Protein AF-A0AAW2P0W6-F1 (afdb_monomer_lite)

Radius of gyration: 17.02 Å; chains: 1; bounding box: 44×48×44 Å

pLDDT: mean 73.18, std 22.58, range [24.75, 94.88]

Structure (mmCIF, N/CA/C/O backbone):
data_AF-A0AAW2P0W6-F1
#
_entry.id   AF-A0AAW2P0W6-F1
#
loop_
_atom_site.group_PDB
_atom_site.id
_atom_site.type_symbol
_atom_site.label_atom_id
_atom_site.label_alt_id
_atom_site.label_comp_id
_atom_site.label_asym_id
_atom_site.label_entity_id
_atom_site.label_seq_id
_atom_site.pdbx_PDB_ins_code
_atom_site.Cartn_x
_atom_site.Cartn_y
_atom_site.Cartn_z
_atom_site.occupancy
_atom_site.B_iso_or_equiv
_atom_site.auth_seq_id
_atom_site.auth_comp_id
_atom_site.auth_asym_id
_atom_site.auth_atom_id
_atom_site.pdbx_PDB_model_num
ATOM 1 N N . MET A 1 1 ? 8.436 -35.231 10.011 1.00 33.31 1 MET A N 1
ATOM 2 C CA . MET A 1 1 ? 8.538 -34.205 8.950 1.00 33.31 1 MET A CA 1
ATOM 3 C C . MET A 1 1 ? 7.417 -33.205 9.166 1.00 33.31 1 MET A C 1
ATOM 5 O O . MET A 1 1 ? 6.260 -33.521 8.927 1.00 33.31 1 MET A O 1
ATOM 9 N N . SER A 1 2 ? 7.749 -32.069 9.772 1.00 26.19 2 SER A N 1
ATOM 10 C CA . SER A 1 2 ? 6.789 -31.090 10.280 1.00 26.19 2 SER A CA 1
ATOM 11 C C . SER A 1 2 ? 6.177 -30.282 9.138 1.00 26.19 2 SER A C 1
ATOM 13 O O . SER A 1 2 ? 6.863 -29.483 8.507 1.00 26.19 2 SER A O 1
ATOM 15 N N . ILE A 1 3 ? 4.882 -30.472 8.885 1.00 28.53 3 ILE A N 1
ATOM 16 C CA . ILE A 1 3 ? 4.100 -29.594 8.011 1.00 28.53 3 ILE A CA 1
ATOM 17 C C . ILE A 1 3 ? 3.685 -28.393 8.865 1.00 28.53 3 ILE A C 1
ATOM 19 O O . ILE A 1 3 ? 2.751 -28.466 9.663 1.00 28.53 3 ILE A O 1
ATOM 23 N N . GLY A 1 4 ? 4.448 -27.306 8.755 1.00 24.75 4 GLY A N 1
ATOM 24 C CA . GLY A 1 4 ? 4.170 -26.043 9.428 1.00 24.75 4 GLY A CA 1
ATOM 25 C C . GLY A 1 4 ? 2.896 -25.407 8.879 1.00 24.75 4 GLY A C 1
ATOM 26 O O . GLY A 1 4 ? 2.899 -24.814 7.802 1.00 24.75 4 GLY A O 1
ATOM 27 N N . TYR A 1 5 ? 1.802 -25.509 9.630 1.00 27.78 5 TYR A N 1
ATOM 28 C CA . TYR A 1 5 ? 0.613 -24.693 9.418 1.00 27.78 5 TYR A CA 1
ATOM 29 C C . TYR A 1 5 ? 0.943 -23.239 9.784 1.00 27.78 5 TYR A C 1
ATOM 31 O O . TYR A 1 5 ? 0.900 -22.853 10.949 1.00 27.78 5 TYR A O 1
ATOM 39 N N . GLY A 1 6 ? 1.293 -22.430 8.780 1.00 26.59 6 GLY A N 1
ATOM 40 C CA . GLY A 1 6 ? 1.305 -20.970 8.903 1.00 26.59 6 GLY A CA 1
ATOM 41 C C . GLY A 1 6 ? -0.093 -20.430 9.249 1.00 26.59 6 GLY A C 1
ATOM 42 O O . GLY A 1 6 ? -1.087 -21.141 9.053 1.00 26.59 6 GLY A O 1
ATOM 43 N N . PRO A 1 7 ? -0.206 -19.193 9.769 1.00 31.25 7 PRO A N 1
ATOM 44 C CA . PRO A 1 7 ? -1.480 -18.633 10.198 1.00 31.25 7 PRO A CA 1
ATOM 45 C C . PRO A 1 7 ? -2.396 -18.482 8.980 1.00 31.25 7 PRO A C 1
ATOM 47 O O . PRO A 1 7 ? -2.268 -17.554 8.181 1.00 31.25 7 PRO A O 1
ATOM 50 N N . LYS A 1 8 ? -3.314 -19.440 8.824 1.00 33.72 8 LYS A N 1
ATOM 51 C CA . LYS A 1 8 ? -4.399 -19.382 7.851 1.00 33.72 8 LYS A CA 1
ATOM 52 C C . LYS A 1 8 ? -5.183 -18.105 8.133 1.00 33.72 8 LYS A C 1
ATOM 54 O O . LYS A 1 8 ? -5.723 -17.931 9.224 1.00 33.72 8 LYS A O 1
ATOM 59 N N . CYS A 1 9 ? -5.199 -17.205 7.155 1.00 37.72 9 CYS A N 1
ATOM 60 C CA . CYS A 1 9 ? -6.056 -16.030 7.161 1.00 37.72 9 CYS A CA 1
ATOM 61 C C . CYS A 1 9 ? -7.493 -16.511 7.381 1.00 37.72 9 CYS A C 1
ATOM 63 O O . CYS A 1 9 ? -8.039 -17.230 6.545 1.00 37.72 9 CYS A O 1
ATOM 65 N N . LEU A 1 10 ? -8.066 -16.183 8.541 1.00 36.50 10 LEU A N 1
ATOM 66 C CA . LEU A 1 10 ? -9.468 -16.455 8.836 1.00 36.50 10 LEU A CA 1
ATOM 67 C C . LEU A 1 10 ? -10.341 -15.870 7.710 1.00 36.50 10 LEU A C 1
ATOM 69 O O . LEU A 1 10 ? -10.052 -14.766 7.234 1.00 36.50 10 LEU A O 1
ATOM 73 N N . PRO A 1 11 ? -11.389 -16.587 7.273 1.00 35.12 11 PRO A N 1
ATOM 74 C CA . PRO A 1 11 ? -12.258 -16.148 6.196 1.00 35.12 11 PRO A CA 1
ATOM 75 C C . PRO A 1 11 ? -13.120 -14.990 6.705 1.00 35.12 11 PRO A C 1
ATOM 77 O O . PRO A 1 11 ? -14.173 -15.190 7.305 1.00 35.12 11 PRO A O 1
ATOM 80 N N . PHE A 1 12 ? -12.668 -13.758 6.487 1.00 40.56 12 PHE A N 1
ATOM 81 C CA . PHE A 1 12 ? -13.497 -12.574 6.673 1.00 40.56 12 PHE A CA 1
ATOM 82 C C . PHE A 1 12 ? -14.490 -12.490 5.505 1.00 40.56 12 PHE A C 1
ATOM 84 O O . PHE A 1 12 ? -14.243 -11.834 4.496 1.00 40.56 12 PHE A O 1
ATOM 91 N N . TYR A 1 13 ? -15.611 -13.205 5.640 1.00 33.62 13 TYR A N 1
ATOM 92 C CA . TYR A 1 13 ? -16.803 -13.050 4.806 1.00 33.62 13 TYR A CA 1
ATOM 93 C C . TYR A 1 13 ? -17.355 -11.623 4.981 1.00 33.62 13 TYR A C 1
ATOM 95 O O . TYR A 1 13 ? -18.095 -11.334 5.916 1.00 33.62 13 TYR A O 1
ATOM 103 N N . PHE A 1 14 ? -16.983 -10.717 4.077 1.00 39.34 14 PHE A N 1
ATOM 104 C CA . PHE A 1 14 ? -17.457 -9.329 4.013 1.00 39.34 14 PHE A CA 1
ATOM 105 C C . PHE A 1 14 ? -18.629 -9.177 3.028 1.00 39.34 14 PHE A C 1
ATOM 107 O O . PHE A 1 14 ? -18.609 -8.323 2.149 1.00 39.34 14 PHE A O 1
ATOM 114 N N . HIS A 1 15 ? -19.668 -10.008 3.158 1.00 28.45 15 HIS A N 1
ATOM 115 C CA . HIS A 1 15 ? -20.878 -9.861 2.341 1.00 28.45 15 HIS A CA 1
ATOM 116 C C . HIS A 1 15 ? -22.170 -9.950 3.158 1.00 28.45 15 HIS A C 1
ATOM 118 O O . HIS A 1 15 ? -23.102 -10.640 2.775 1.00 28.45 15 HIS A O 1
ATOM 124 N N . SER A 1 16 ? -22.246 -9.247 4.288 1.00 27.97 16 SER A N 1
ATOM 125 C CA . SER A 1 16 ? -23.525 -8.731 4.794 1.00 27.97 16 SER A CA 1
ATOM 126 C C . SER A 1 16 ? -23.268 -7.706 5.894 1.00 27.97 16 SER A C 1
ATOM 128 O O . SER A 1 16 ? -22.926 -8.047 7.024 1.00 27.97 16 SER A O 1
ATOM 130 N N . PHE A 1 17 ? -23.419 -6.427 5.561 1.00 40.53 17 PHE A N 1
ATOM 131 C CA . PHE A 1 17 ? -23.678 -5.392 6.556 1.00 40.53 17 PHE A CA 1
ATOM 132 C C . PHE A 1 17 ? -25.159 -5.519 6.941 1.00 40.53 17 PHE A C 1
ATOM 134 O O . PHE A 1 17 ? -26.017 -4.830 6.400 1.00 40.53 17 PHE A O 1
ATOM 141 N N . SER A 1 18 ? -25.487 -6.456 7.828 1.00 29.31 18 SER A N 1
ATOM 142 C CA . SER A 1 18 ? -26.780 -6.453 8.508 1.00 29.31 18 SER A CA 1
ATOM 143 C C . SER A 1 18 ? -26.654 -7.124 9.869 1.00 29.31 18 SER A C 1
ATOM 145 O O . SER A 1 18 ? -26.223 -8.267 9.976 1.00 29.31 18 SER A O 1
ATOM 147 N N . THR A 1 19 ? -26.913 -6.300 10.882 1.00 36.78 19 THR A N 1
ATOM 148 C CA . THR A 1 19 ? -27.410 -6.591 12.232 1.00 36.78 19 THR A CA 1
ATOM 149 C C . THR A 1 19 ? -27.237 -8.024 12.773 1.00 36.78 19 THR A C 1
ATOM 151 O O . THR A 1 19 ? -27.788 -8.987 12.263 1.00 36.78 19 THR A O 1
ATOM 154 N N . HIS A 1 20 ? -26.563 -8.119 13.927 1.00 32.94 20 HIS A N 1
ATOM 155 C CA . HIS A 1 20 ? -26.393 -9.312 14.776 1.00 32.94 20 HIS A CA 1
ATOM 156 C C . HIS A 1 20 ? -25.282 -10.302 14.395 1.00 32.94 20 HIS A C 1
ATOM 158 O O . HIS A 1 20 ? -25.531 -11.452 14.049 1.00 32.94 20 HIS A O 1
ATOM 164 N N . ILE A 1 21 ? -24.028 -9.923 14.660 1.00 38.31 21 ILE A N 1
ATOM 165 C CA . ILE A 1 21 ? -23.008 -10.907 15.049 1.00 38.31 21 ILE A CA 1
ATOM 166 C C . ILE A 1 21 ? -22.655 -10.656 16.513 1.00 38.31 21 ILE A C 1
ATOM 168 O O . ILE A 1 21 ? -22.267 -9.556 16.901 1.00 38.31 21 ILE A O 1
ATOM 172 N N . ASN A 1 22 ? -22.859 -11.692 17.327 1.00 29.47 22 ASN A N 1
ATOM 173 C CA . ASN A 1 22 ? -22.635 -11.735 18.767 1.00 29.47 22 ASN A CA 1
ATOM 174 C C . ASN A 1 22 ? -21.313 -11.056 19.177 1.00 29.47 22 ASN A C 1
ATOM 176 O O . ASN A 1 22 ? -20.216 -11.575 18.973 1.00 29.47 22 ASN A O 1
ATOM 180 N N . PHE A 1 23 ? -21.454 -9.892 19.813 1.00 39.53 23 PHE A N 1
ATOM 181 C CA . PHE A 1 23 ? -20.417 -8.911 20.154 1.00 39.53 23 PHE A CA 1
ATOM 182 C C . PHE A 1 23 ? -19.387 -9.360 21.214 1.00 39.53 23 PHE A C 1
ATOM 184 O O . PHE A 1 23 ? -18.595 -8.547 21.691 1.00 39.53 23 PHE A O 1
ATOM 191 N N . LYS A 1 24 ? -19.369 -10.638 21.611 1.00 33.16 24 LYS A N 1
ATOM 192 C CA . LYS A 1 24 ? -18.620 -11.104 22.792 1.00 33.16 24 LYS A CA 1
ATOM 193 C C . LYS A 1 24 ? -17.230 -11.685 22.521 1.00 33.16 24 LYS A C 1
ATOM 195 O O . LYS A 1 24 ? -16.441 -11.758 23.454 1.00 33.16 24 LYS A O 1
ATOM 200 N N . CYS A 1 25 ? -16.887 -12.079 21.293 1.00 33.66 25 CYS A N 1
ATOM 201 C CA . CYS A 1 25 ? -15.789 -13.044 21.122 1.00 33.66 25 CYS A CA 1
ATOM 202 C C . CYS A 1 25 ? -14.384 -12.482 20.812 1.00 33.66 25 CYS A C 1
ATOM 204 O O . CYS A 1 25 ? -13.452 -13.266 20.694 1.00 33.66 25 CYS A O 1
ATOM 206 N N . PHE A 1 26 ? -14.183 -11.162 20.700 1.00 37.34 26 PHE A N 1
ATOM 207 C CA . PHE A 1 26 ? -12.856 -10.609 20.342 1.00 37.34 26 PHE A CA 1
ATOM 208 C C . PHE A 1 26 ? -12.358 -9.439 21.206 1.00 37.34 26 PHE A C 1
ATOM 210 O O . PHE A 1 26 ? -11.261 -8.942 20.973 1.00 37.34 26 PHE A O 1
ATOM 217 N N . CYS A 1 27 ? -13.123 -8.982 22.204 1.00 39.06 27 CYS A N 1
ATOM 218 C CA . CYS A 1 27 ? -12.673 -7.903 23.099 1.00 39.06 27 CYS A CA 1
ATOM 219 C C . CYS A 1 27 ? -11.802 -8.390 24.272 1.00 39.06 27 CYS A C 1
ATOM 221 O O . CYS A 1 27 ? -11.149 -7.571 24.906 1.00 39.06 27 CYS A O 1
ATOM 223 N N . THR A 1 28 ? -11.753 -9.692 24.565 1.00 36.94 28 THR A N 1
ATOM 224 C CA . THR A 1 28 ? -10.981 -10.250 25.693 1.00 36.94 28 THR A CA 1
ATOM 225 C C . THR A 1 28 ? -9.489 -10.449 25.404 1.00 36.94 28 THR A C 1
ATOM 227 O O . THR A 1 28 ? -8.758 -10.870 26.292 1.00 36.94 28 THR A O 1
ATOM 230 N N . ILE A 1 29 ? -9.010 -10.117 24.198 1.00 43.19 29 ILE A N 1
ATOM 231 C CA . ILE A 1 29 ? -7.602 -10.288 23.792 1.00 43.19 29 ILE A CA 1
ATOM 232 C C . ILE A 1 29 ? -7.008 -8.951 23.319 1.00 43.19 29 ILE A C 1
ATOM 234 O O . ILE A 1 29 ? -6.360 -8.878 22.278 1.00 43.19 29 ILE A O 1
ATOM 238 N N . SER A 1 30 ? -7.248 -7.856 24.046 1.00 44.62 30 SER A N 1
ATOM 239 C CA . SER A 1 30 ? -6.408 -6.661 23.902 1.00 44.62 30 SER A CA 1
ATOM 240 C C . SER A 1 30 ? -5.246 -6.744 24.898 1.00 44.62 30 SER A C 1
ATOM 242 O O . SER A 1 30 ? -5.511 -6.802 26.101 1.00 44.62 30 SER A O 1
ATOM 244 N N . PRO A 1 31 ? -3.976 -6.707 24.461 1.00 47.16 31 PRO A N 1
ATOM 245 C CA . PRO A 1 31 ? -2.854 -6.424 25.342 1.00 47.16 31 PRO A CA 1
ATOM 246 C C . PRO A 1 31 ? -3.114 -5.111 26.096 1.00 47.16 31 PRO A C 1
ATOM 248 O O . PRO A 1 31 ? -3.618 -4.158 25.484 1.00 47.16 31 PRO A O 1
ATOM 251 N N . PRO A 1 32 ? -2.739 -5.010 27.382 1.00 49.28 32 PRO A N 1
ATOM 252 C CA . PRO A 1 32 ? -2.946 -3.799 28.182 1.00 49.28 32 PRO A CA 1
ATOM 253 C C . PRO A 1 32 ? -2.359 -2.546 27.509 1.00 49.28 32 PRO A C 1
ATOM 255 O O . PRO A 1 32 ? -2.891 -1.452 27.663 1.00 49.28 32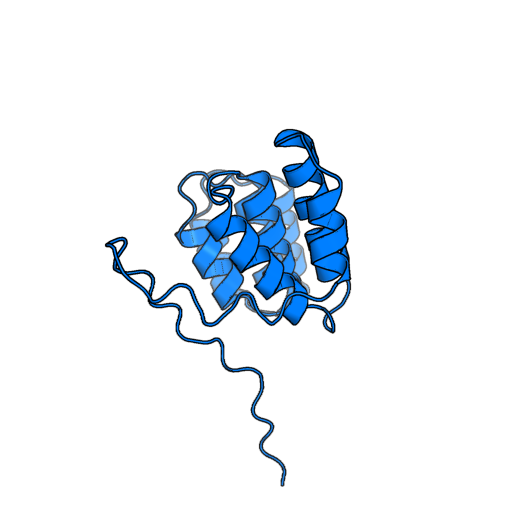 PRO A O 1
ATOM 258 N N . THR A 1 33 ? -1.333 -2.701 26.669 1.00 48.75 33 THR A N 1
ATOM 259 C CA . THR A 1 33 ? -0.684 -1.631 25.899 1.00 48.75 33 THR A CA 1
ATOM 260 C C . THR A 1 33 ? -1.618 -0.918 24.911 1.00 48.75 33 THR A C 1
ATOM 262 O O . THR A 1 33 ? -1.574 0.305 24.804 1.00 48.75 33 THR A O 1
ATOM 265 N N . ILE A 1 34 ? -2.501 -1.646 24.212 1.00 51.09 34 ILE A N 1
ATOM 266 C CA . ILE A 1 34 ? -3.475 -1.045 23.276 1.00 51.09 34 ILE A CA 1
ATOM 267 C C . ILE A 1 34 ? -4.602 -0.357 24.058 1.00 51.09 34 ILE A C 1
ATOM 269 O O . ILE A 1 34 ? -5.089 0.702 23.663 1.00 51.09 34 ILE A O 1
ATOM 273 N N . GLN A 1 35 ? -4.964 -0.913 25.214 1.00 50.09 35 GLN A N 1
ATOM 274 C CA . GLN A 1 35 ? -5.942 -0.323 26.124 1.00 50.09 35 GLN A CA 1
ATOM 275 C C . GLN A 1 35 ? -5.433 0.986 26.758 1.00 50.09 35 GLN A C 1
ATOM 277 O O . GLN A 1 35 ? -6.200 1.937 26.895 1.00 50.09 35 GLN A O 1
ATOM 282 N N . ILE A 1 36 ? -4.136 1.072 27.081 1.00 50.53 36 ILE A N 1
ATOM 283 C CA . ILE A 1 36 ? -3.476 2.290 27.585 1.00 50.53 36 ILE A CA 1
ATOM 284 C C . ILE A 1 36 ? -3.437 3.387 26.512 1.00 50.53 36 ILE A C 1
ATOM 286 O O . ILE A 1 36 ? -3.723 4.543 26.823 1.00 50.53 36 ILE A O 1
ATOM 290 N N . LEU A 1 37 ? -3.158 3.040 25.249 1.00 50.88 37 LEU A N 1
ATOM 291 C CA . LEU A 1 37 ? -3.197 4.004 24.139 1.00 50.88 37 LEU A CA 1
ATOM 292 C C . LEU A 1 37 ? -4.601 4.591 23.927 1.00 50.88 37 LEU A C 1
ATOM 294 O O . LEU A 1 37 ? -4.727 5.781 23.655 1.00 50.88 37 LEU A O 1
ATOM 298 N N . LEU A 1 38 ? -5.651 3.786 24.114 1.00 51.03 38 LEU A N 1
ATOM 299 C CA . LEU A 1 38 ? -7.043 4.234 24.006 1.00 51.03 38 LEU A CA 1
ATOM 300 C C . LEU A 1 38 ? -7.515 5.074 25.203 1.00 51.03 38 LEU A C 1
ATOM 302 O O . LEU A 1 38 ? -8.374 5.937 25.041 1.00 51.03 38 LEU A O 1
ATOM 306 N N . ARG A 1 39 ? -6.960 4.858 26.403 1.00 48.34 39 ARG A N 1
ATOM 307 C CA . ARG A 1 39 ? -7.398 5.544 27.632 1.00 48.34 39 ARG A CA 1
ATOM 308 C C . ARG A 1 39 ? -6.973 7.020 27.703 1.00 48.34 39 ARG A C 1
ATOM 310 O O . ARG A 1 39 ? -7.593 7.777 28.441 1.00 48.34 39 ARG A O 1
ATOM 317 N N . ASN A 1 40 ? -5.971 7.437 26.923 1.00 46.78 40 ASN A N 1
ATOM 318 C CA . ASN A 1 40 ? -5.413 8.798 26.958 1.00 46.78 40 ASN A CA 1
ATOM 319 C C . ASN A 1 40 ? -5.883 9.731 25.823 1.00 46.78 40 ASN A C 1
ATOM 321 O O . ASN A 1 40 ? -5.513 10.904 25.815 1.00 46.78 40 ASN A O 1
ATOM 325 N N . THR A 1 41 ? -6.698 9.271 24.868 1.00 42.69 41 THR A N 1
ATOM 326 C CA . THR A 1 41 ? -7.077 10.080 23.694 1.00 42.69 41 THR A CA 1
ATOM 327 C C . THR A 1 41 ? -8.542 10.512 23.732 1.00 42.69 41 THR A C 1
ATOM 329 O O . THR A 1 41 ? -9.389 9.936 23.059 1.00 42.69 41 THR A O 1
ATOM 332 N N . ASN A 1 42 ? -8.845 11.582 24.470 1.00 46.81 42 ASN A N 1
ATOM 333 C CA . ASN A 1 42 ? -10.166 12.236 24.478 1.00 46.81 42 ASN A CA 1
ATOM 334 C C . ASN A 1 42 ? -10.405 13.173 23.265 1.00 46.81 42 ASN A C 1
ATOM 336 O O . ASN A 1 42 ? -11.222 14.090 23.330 1.00 46.81 42 ASN A O 1
ATOM 340 N N . LYS A 1 43 ? -9.691 12.978 22.144 1.00 51.50 43 LYS A N 1
ATOM 341 C CA . LYS A 1 43 ? -9.904 13.717 20.886 1.00 51.50 43 LYS A CA 1
ATOM 342 C C . LYS A 1 43 ? -9.791 12.772 19.675 1.00 51.50 43 LYS A C 1
ATOM 344 O O . LYS A 1 43 ? -8.813 12.033 19.583 1.00 51.50 43 LYS A O 1
ATOM 349 N N . PRO A 1 44 ? -10.738 12.802 18.719 1.00 52.44 44 PRO A N 1
ATOM 350 C CA . PRO A 1 44 ? -10.760 11.874 17.582 1.00 52.44 44 PRO A CA 1
ATOM 351 C C . PRO A 1 44 ? -9.528 12.015 16.673 1.00 52.44 44 PRO A C 1
ATOM 353 O O . PRO A 1 44 ? -8.938 11.012 16.284 1.00 52.44 44 PRO A O 1
ATOM 356 N N . ASN A 1 45 ? -9.055 13.242 16.433 1.00 57.66 45 ASN A N 1
ATOM 357 C CA . ASN A 1 45 ? -7.899 13.480 15.560 1.00 57.66 45 ASN A CA 1
ATOM 358 C C . ASN A 1 45 ? -6.596 12.908 16.140 1.00 57.66 45 ASN A C 1
ATOM 360 O O . ASN A 1 45 ? -5.735 12.467 15.387 1.00 57.66 45 ASN A O 1
ATOM 364 N N . SER A 1 46 ? -6.427 12.884 17.469 1.00 67.94 46 SER A N 1
ATOM 365 C CA . SER A 1 46 ? -5.202 12.341 18.073 1.00 67.94 46 SER A CA 1
ATOM 366 C C . SER A 1 46 ? -5.141 10.818 17.975 1.00 67.94 46 SER A C 1
ATOM 368 O O . SER A 1 46 ? -4.055 10.257 17.861 1.00 67.94 46 SER A O 1
ATOM 370 N N . LEU A 1 47 ? -6.297 10.151 17.972 1.00 70.50 47 LEU A N 1
ATOM 371 C CA . LEU A 1 47 ? -6.374 8.700 17.856 1.00 70.50 47 LEU A CA 1
ATOM 372 C C . LEU A 1 47 ? -6.010 8.217 16.442 1.00 70.50 47 LEU A C 1
ATOM 374 O O . LEU A 1 47 ? -5.305 7.218 16.317 1.00 70.50 47 LEU A O 1
ATOM 378 N N . GLU A 1 48 ? -6.376 8.950 15.386 1.00 73.81 48 GLU A N 1
ATOM 379 C CA . GLU A 1 48 ? -5.959 8.624 14.012 1.00 73.81 48 GLU A CA 1
ATOM 380 C C . GLU A 1 48 ? -4.428 8.621 13.852 1.00 73.81 48 GLU A C 1
ATOM 382 O O . GLU A 1 48 ? -3.855 7.661 13.329 1.00 73.81 48 GLU A O 1
ATOM 387 N N . PHE A 1 49 ? -3.744 9.649 14.369 1.00 75.69 49 PHE A N 1
ATOM 388 C CA . PHE A 1 49 ? -2.278 9.725 14.336 1.00 75.69 49 PHE A CA 1
ATOM 389 C C . PHE A 1 49 ? -1.615 8.619 15.160 1.00 75.69 49 PHE A C 1
ATOM 391 O O . PHE A 1 49 ? -0.633 8.018 14.713 1.00 75.69 49 PHE A O 1
ATOM 398 N N . SER A 1 50 ? -2.153 8.314 16.345 1.00 79.62 50 SER A N 1
ATOM 399 C CA . SER A 1 50 ? -1.656 7.215 17.177 1.00 79.62 50 SER A CA 1
ATOM 400 C C . SER A 1 50 ? -1.790 5.864 16.473 1.00 79.62 50 SER A C 1
ATOM 402 O O . SER A 1 50 ? -0.847 5.073 16.503 1.00 79.62 50 SER A O 1
ATOM 404 N N . LEU A 1 51 ? -2.911 5.615 15.788 1.00 79.81 51 LEU A N 1
ATOM 405 C CA . LEU A 1 51 ? -3.125 4.391 15.013 1.00 79.81 51 LEU A CA 1
ATOM 406 C C . LEU A 1 51 ? -2.139 4.275 13.847 1.00 79.81 51 LEU A C 1
ATOM 408 O O . LEU A 1 51 ? -1.523 3.224 13.676 1.00 79.81 51 LEU A O 1
ATOM 412 N N . VAL A 1 52 ? -1.933 5.350 13.081 1.00 82.38 52 VAL A N 1
ATOM 413 C CA . VAL A 1 52 ? -0.956 5.377 11.978 1.00 82.38 52 VAL A CA 1
ATOM 414 C C . VAL A 1 52 ? 0.464 5.116 12.490 1.00 82.38 52 VAL A C 1
ATOM 416 O O . VAL A 1 52 ? 1.193 4.308 11.912 1.00 82.38 52 VAL A O 1
ATOM 419 N N . SER A 1 53 ? 0.852 5.749 13.599 1.00 81.81 53 SER A N 1
ATOM 420 C CA . SER A 1 53 ? 2.166 5.549 14.222 1.00 81.81 53 SER A CA 1
ATOM 421 C C . SER A 1 53 ? 2.364 4.102 14.690 1.00 81.81 53 SER A C 1
ATOM 423 O O . SER A 1 53 ? 3.371 3.469 14.359 1.00 81.81 53 SER A O 1
ATOM 425 N N . ALA A 1 54 ? 1.368 3.536 15.377 1.00 82.69 54 ALA A N 1
ATOM 426 C CA . ALA A 1 54 ? 1.401 2.151 15.832 1.00 82.69 54 ALA A CA 1
ATOM 427 C C . ALA A 1 54 ? 1.495 1.166 14.655 1.00 82.69 54 ALA A C 1
ATOM 429 O O . ALA A 1 54 ? 2.349 0.278 14.656 1.00 82.69 54 ALA A O 1
ATOM 430 N N . LEU A 1 55 ? 0.69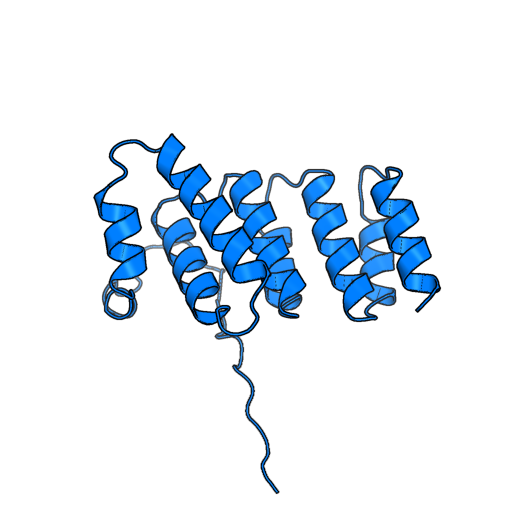1 1.359 13.603 1.00 83.81 55 LEU A N 1
ATOM 431 C CA . LEU A 1 55 ? 0.746 0.540 12.388 1.00 83.81 55 LEU A CA 1
ATOM 432 C C . LEU A 1 55 ? 2.112 0.620 11.704 1.00 83.81 55 LEU A C 1
ATOM 434 O O . LEU A 1 55 ? 2.639 -0.402 11.262 1.00 83.81 55 LEU A O 1
ATOM 438 N N . LYS A 1 56 ? 2.722 1.808 11.648 1.00 83.50 56 LYS A N 1
ATOM 439 C CA . LYS A 1 56 ? 4.062 1.993 11.081 1.00 83.50 56 LYS A CA 1
ATOM 440 C C . LYS A 1 56 ? 5.129 1.258 11.892 1.00 83.50 56 LYS A C 1
ATOM 442 O O . LYS A 1 56 ? 6.003 0.641 11.292 1.00 83.50 56 LYS A O 1
ATOM 447 N N . SER A 1 57 ? 5.036 1.279 13.223 1.00 82.81 57 SER A N 1
ATOM 448 C CA . SER A 1 57 ? 5.924 0.512 14.106 1.00 82.81 57 SER A CA 1
ATOM 449 C C . SER A 1 57 ? 5.794 -0.997 13.862 1.00 82.81 57 SER A C 1
ATOM 451 O O . SER A 1 57 ? 6.793 -1.678 13.638 1.00 82.81 57 SER A O 1
ATOM 453 N N . ILE A 1 58 ? 4.560 -1.504 13.775 1.00 81.50 58 ILE A N 1
ATOM 454 C CA . ILE A 1 58 ? 4.268 -2.921 13.498 1.00 81.50 58 ILE A CA 1
ATOM 455 C C . ILE A 1 58 ? 4.735 -3.335 12.097 1.00 81.50 58 ILE A C 1
AT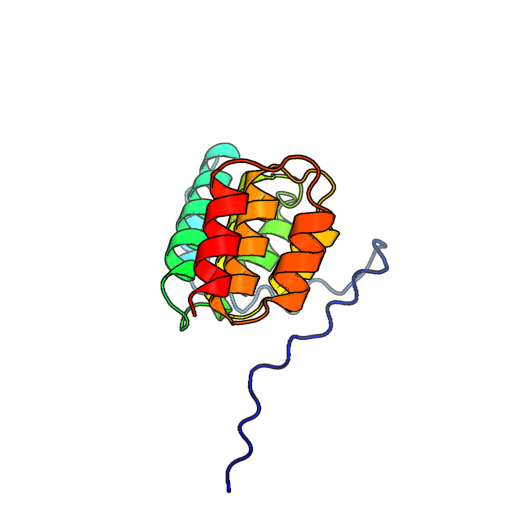OM 457 O O . ILE A 1 58 ? 5.167 -4.462 11.882 1.00 81.50 58 ILE A O 1
ATOM 461 N N . SER A 1 59 ? 4.708 -2.415 11.135 1.00 82.44 59 SER A N 1
ATOM 462 C CA . SER A 1 59 ? 5.174 -2.671 9.768 1.00 82.44 59 SER A CA 1
ATOM 463 C C . SER A 1 59 ? 6.672 -2.986 9.672 1.00 82.44 59 SER A C 1
ATOM 465 O O . SER A 1 59 ? 7.112 -3.511 8.650 1.00 82.44 59 SER A O 1
ATOM 467 N N . SER A 1 60 ? 7.465 -2.614 10.680 1.00 80.62 60 SER A N 1
ATOM 468 C CA . SER A 1 60 ? 8.909 -2.869 10.716 1.00 80.62 60 SER A CA 1
ATOM 469 C C . SER A 1 60 ? 9.259 -4.237 11.307 1.00 80.62 60 SER A C 1
ATOM 471 O O . SER A 1 60 ? 10.363 -4.722 11.076 1.00 80.62 60 SER A O 1
ATOM 473 N N . SER A 1 61 ? 8.330 -4.866 12.035 1.00 76.94 61 SER A N 1
ATOM 474 C CA . SER A 1 61 ? 8.579 -6.092 12.797 1.00 76.94 61 SER A CA 1
ATOM 475 C C . SER A 1 61 ? 7.538 -7.163 12.475 1.00 76.94 61 SER A C 1
ATOM 477 O O . SER A 1 61 ? 6.384 -7.072 12.894 1.00 76.94 61 SER A O 1
ATOM 479 N N . SER A 1 62 ? 7.964 -8.236 11.807 1.00 73.75 62 SER A N 1
ATOM 480 C CA . SER A 1 62 ? 7.102 -9.371 11.437 1.00 73.75 62 SER A CA 1
ATOM 481 C C . SER A 1 62 ? 6.497 -10.122 12.626 1.00 73.75 62 SER A C 1
ATOM 483 O O . SER A 1 62 ? 5.429 -10.719 12.505 1.00 73.75 62 SER A O 1
ATOM 485 N N . SER A 1 63 ? 7.114 -10.041 13.806 1.00 73.31 63 SER A N 1
ATOM 486 C CA . SER A 1 63 ? 6.595 -10.632 15.045 1.00 73.31 63 SER A CA 1
ATOM 487 C C . SER A 1 63 ? 5.325 -9.953 15.577 1.00 73.31 63 SER A C 1
ATOM 489 O O . SER A 1 63 ? 4.594 -10.552 16.365 1.00 73.31 63 SER A O 1
ATOM 491 N N . LEU A 1 64 ? 5.028 -8.720 15.147 1.00 74.50 64 LEU A N 1
ATOM 492 C CA . LEU A 1 64 ? 3.913 -7.918 15.664 1.00 74.50 64 LEU A CA 1
ATOM 493 C C . LEU A 1 64 ? 2.669 -7.931 14.765 1.00 74.50 64 LEU A C 1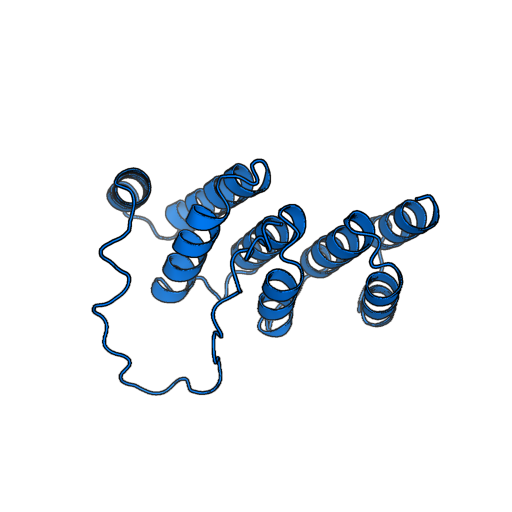
ATOM 495 O O . LEU A 1 64 ? 1.700 -7.226 15.046 1.00 74.50 64 LEU A O 1
ATOM 499 N N . VAL A 1 65 ? 2.643 -8.750 13.712 1.00 76.12 65 VAL A N 1
ATOM 500 C CA . VAL A 1 65 ? 1.508 -8.829 12.772 1.00 76.12 65 VAL A CA 1
ATOM 501 C C . VAL A 1 65 ? 0.180 -9.123 13.479 1.00 76.12 65 VAL A C 1
ATOM 503 O O . VAL A 1 65 ? -0.853 -8.563 13.109 1.00 76.12 65 VAL A O 1
ATOM 506 N N . SER A 1 66 ? 0.203 -9.931 14.542 1.00 76.69 66 SER A N 1
ATOM 507 C CA . SER A 1 66 ? -0.9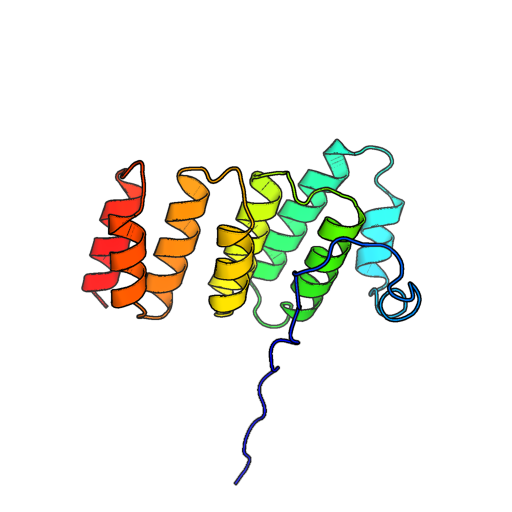64 -10.211 15.390 1.00 76.69 66 SER A CA 1
ATOM 508 C C . SER A 1 66 ? -1.550 -8.943 16.026 1.00 76.69 66 SER A C 1
ATOM 510 O O . SER A 1 66 ? -2.767 -8.762 16.048 1.00 76.69 66 SER A O 1
ATOM 512 N N . HIS A 1 67 ? -0.699 -8.014 16.467 1.00 79.69 67 HIS A N 1
ATOM 513 C CA . HIS A 1 67 ? -1.118 -6.715 16.994 1.00 79.69 67 HIS A CA 1
ATOM 514 C C . HIS A 1 67 ? -1.667 -5.817 15.879 1.00 79.69 67 HIS A C 1
ATOM 516 O O . HIS A 1 67 ? -2.650 -5.106 16.082 1.00 79.69 67 HIS A O 1
ATOM 522 N N . GLY A 1 68 ? -1.093 -5.895 14.674 1.00 83.25 68 GLY A N 1
ATOM 523 C CA . GLY A 1 68 ? -1.611 -5.200 13.493 1.00 83.25 68 GLY A CA 1
ATOM 524 C C . GLY A 1 68 ? -3.041 -5.620 13.143 1.00 83.25 68 GLY A C 1
ATOM 525 O O . GLY A 1 68 ? -3.879 -4.772 12.843 1.00 83.25 68 GLY A O 1
ATOM 526 N N . GLN A 1 69 ? -3.355 -6.913 13.258 1.00 83.94 69 GLN A N 1
ATOM 527 C CA . GLN A 1 69 ? -4.714 -7.433 13.067 1.00 83.94 69 GLN A CA 1
ATOM 528 C C . GLN A 1 69 ? -5.687 -6.936 14.145 1.00 83.94 69 GLN A C 1
ATOM 530 O O . GLN A 1 69 ? -6.817 -6.570 13.826 1.00 83.94 69 GLN A O 1
ATOM 535 N N . GLN A 1 70 ? -5.255 -6.858 15.407 1.00 82.12 70 GLN A N 1
ATOM 536 C CA . GLN A 1 70 ? -6.081 -6.289 16.479 1.00 82.12 70 GLN A CA 1
ATOM 537 C C . GLN A 1 70 ? -6.389 -4.807 16.233 1.00 82.12 70 GLN A C 1
ATOM 539 O O . GLN A 1 70 ? -7.539 -4.387 16.375 1.00 82.12 70 GLN A O 1
ATOM 544 N N . LEU A 1 71 ? -5.390 -4.025 15.805 1.00 82.69 71 LEU A N 1
ATOM 545 C CA . LEU A 1 71 ? -5.591 -2.625 15.423 1.00 82.69 71 LEU A CA 1
ATOM 546 C C . LEU A 1 71 ? -6.522 -2.488 14.217 1.00 82.69 71 LEU A C 1
ATOM 548 O O . LEU A 1 71 ? -7.360 -1.593 14.201 1.00 82.69 71 LEU A O 1
ATOM 552 N N . HIS A 1 72 ? -6.435 -3.387 13.236 1.00 85.12 72 HIS A N 1
ATOM 553 C CA . HIS A 1 72 ? -7.365 -3.400 12.110 1.00 85.12 72 HIS A CA 1
ATOM 554 C C . HIS A 1 72 ? -8.817 -3.616 12.578 1.00 85.12 72 HIS A C 1
ATOM 556 O O . HIS A 1 72 ? -9.704 -2.851 12.199 1.00 85.12 72 HIS A O 1
ATOM 562 N N . CYS A 1 73 ? -9.067 -4.578 13.474 1.00 81.12 73 CYS A N 1
ATOM 563 C CA . CYS A 1 73 ? -10.391 -4.772 14.077 1.00 81.12 73 CYS A CA 1
ATOM 564 C C . CYS A 1 73 ? -10.880 -3.529 14.838 1.00 81.12 73 CYS A C 1
ATOM 566 O O . CYS A 1 73 ? -12.059 -3.182 14.768 1.00 81.12 73 CYS A O 1
ATOM 568 N N . LEU A 1 74 ? -9.987 -2.854 15.565 1.00 77.19 74 LEU A N 1
ATOM 569 C CA . LEU A 1 74 ? -10.296 -1.617 16.281 1.00 77.19 74 LEU A CA 1
ATOM 570 C C . LEU A 1 74 ? -10.678 -0.482 15.318 1.00 77.19 74 LEU A C 1
ATOM 572 O O . LEU A 1 74 ? -11.694 0.168 15.530 1.00 77.19 74 LEU A O 1
ATOM 576 N N . ILE A 1 75 ? -9.928 -0.296 14.229 1.00 81.44 75 ILE A N 1
ATOM 577 C CA . ILE A 1 75 ? -10.210 0.708 13.189 1.00 81.44 75 ILE A CA 1
ATOM 578 C C . ILE A 1 75 ? -11.609 0.514 12.594 1.00 81.44 75 ILE A C 1
ATOM 580 O O . ILE A 1 75 ? -12.345 1.487 12.426 1.00 81.44 75 ILE A O 1
ATOM 584 N N . LEU A 1 76 ? -11.993 -0.738 12.321 1.00 81.50 76 LEU A N 1
ATOM 585 C CA . LEU A 1 76 ? -13.330 -1.073 11.825 1.00 81.50 76 LEU A CA 1
ATOM 586 C C . LEU A 1 76 ? -14.417 -0.744 12.856 1.00 81.50 76 LEU A C 1
ATOM 588 O O . LEU A 1 76 ? -15.435 -0.157 12.501 1.00 81.50 76 LEU A O 1
ATOM 592 N N . LYS A 1 77 ? -14.193 -1.076 14.134 1.00 75.38 77 LYS A N 1
ATOM 593 C CA . LYS A 1 77 ? -15.142 -0.786 15.225 1.00 75.38 77 LYS A CA 1
ATOM 594 C C . LYS A 1 77 ? -15.316 0.707 15.484 1.00 75.38 77 LYS A C 1
ATOM 596 O O . LYS A 1 77 ? -16.411 1.139 15.820 1.00 75.38 77 LYS A O 1
ATOM 601 N N . SER A 1 78 ? -14.246 1.479 15.347 1.00 74.88 78 SER A N 1
ATOM 602 C CA . SER A 1 78 ? -14.252 2.921 15.585 1.00 74.88 78 SER A CA 1
ATOM 603 C C . SER A 1 78 ? -14.749 3.737 14.386 1.00 74.88 78 SER A C 1
ATOM 605 O O . SER A 1 78 ? -14.883 4.949 14.509 1.00 74.88 78 SER A O 1
ATOM 607 N N . GLY A 1 79 ? -15.020 3.108 13.235 1.00 76.69 79 GLY A N 1
ATOM 608 C CA . GLY A 1 79 ? -15.524 3.795 12.040 1.00 76.69 79 GLY A CA 1
ATOM 609 C C . GLY A 1 79 ? -14.468 4.586 11.260 1.00 76.69 79 GLY A C 1
ATOM 610 O O . GLY A 1 79 ? -14.814 5.359 10.374 1.00 76.69 79 GLY A O 1
ATOM 611 N N . PHE A 1 80 ? -13.176 4.380 11.532 1.00 77.19 80 PHE A N 1
ATOM 612 C CA . PHE A 1 80 ? -12.078 5.051 10.815 1.00 77.19 80 PHE A CA 1
ATOM 613 C C . PHE A 1 80 ? -11.714 4.379 9.485 1.00 77.19 80 PHE A C 1
ATOM 615 O O . PHE A 1 80 ? -10.733 4.738 8.833 1.00 77.19 80 PHE A O 1
ATOM 622 N N . ASN A 1 81 ? -12.502 3.396 9.053 1.00 73.12 81 ASN A N 1
ATOM 623 C CA . ASN A 1 81 ? -12.274 2.656 7.820 1.00 73.12 81 ASN A CA 1
ATOM 624 C C . ASN A 1 81 ? -12.433 3.508 6.553 1.00 73.12 81 ASN A C 1
ATOM 626 O O . ASN A 1 81 ? -12.030 3.045 5.496 1.00 73.12 81 ASN A O 1
ATOM 630 N N . SER A 1 82 ? -12.994 4.718 6.627 1.00 79.00 82 SER A N 1
ATOM 631 C CA . SER A 1 82 ? -13.082 5.658 5.503 1.00 79.00 82 SER A CA 1
ATOM 632 C C . SER A 1 82 ? -11.859 6.569 5.353 1.00 79.00 82 SER A C 1
ATOM 634 O O . SER A 1 82 ? -11.761 7.294 4.361 1.00 79.00 82 SER A O 1
ATOM 636 N N . ASN A 1 83 ? -10.946 6.582 6.330 1.00 84.44 83 ASN A N 1
ATOM 637 C CA . ASN A 1 83 ? -9.776 7.453 6.316 1.00 84.44 83 ASN A CA 1
ATOM 638 C C . ASN A 1 83 ? -8.656 6.845 5.452 1.00 84.44 83 ASN A C 1
ATOM 640 O O . ASN A 1 83 ? -8.093 5.799 5.781 1.00 84.44 83 ASN A O 1
ATOM 644 N N . VAL A 1 84 ? -8.308 7.534 4.361 1.00 85.56 84 VAL A N 1
ATOM 645 C CA . VAL A 1 84 ? -7.309 7.082 3.376 1.00 85.56 84 VAL A CA 1
ATOM 646 C C . VAL A 1 84 ? -5.922 6.910 4.003 1.00 85.56 84 VAL A C 1
ATOM 648 O O . VAL A 1 84 ? -5.220 5.955 3.682 1.00 85.56 84 VAL A O 1
ATOM 651 N N . PHE A 1 85 ? -5.529 7.762 4.955 1.00 86.62 85 PHE A N 1
ATOM 652 C CA . PHE A 1 85 ? -4.227 7.651 5.621 1.00 86.62 85 PHE A CA 1
ATOM 653 C C . PHE A 1 85 ? -4.127 6.384 6.475 1.00 86.62 85 PHE A C 1
ATOM 655 O O . PHE A 1 85 ? -3.098 5.699 6.468 1.00 86.62 85 PHE A O 1
ATOM 662 N N . ILE A 1 86 ? -5.206 6.041 7.182 1.00 87.50 86 ILE A N 1
ATOM 663 C CA . ILE A 1 86 ? -5.280 4.825 7.998 1.00 87.50 86 ILE A CA 1
ATOM 664 C C . ILE A 1 86 ? -5.314 3.586 7.100 1.00 87.50 86 ILE A C 1
ATOM 666 O O . ILE A 1 86 ? -4.570 2.637 7.346 1.00 87.50 86 ILE A O 1
ATOM 670 N N . GLN A 1 87 ? -6.103 3.610 6.024 1.00 89.25 87 GLN A N 1
ATOM 671 C CA . GLN A 1 87 ? -6.127 2.533 5.032 1.00 89.25 87 GLN A CA 1
ATOM 672 C C . GLN A 1 87 ? -4.752 2.315 4.392 1.00 89.25 87 GLN A C 1
ATOM 674 O O . GLN A 1 87 ? -4.262 1.190 4.385 1.00 89.25 87 GLN A O 1
ATOM 679 N N . ASN A 1 88 ? -4.080 3.376 3.935 1.00 91.50 88 ASN A N 1
ATOM 680 C CA . ASN A 1 88 ? -2.731 3.296 3.368 1.00 91.50 88 ASN A CA 1
ATOM 681 C C . ASN A 1 88 ? -1.727 2.716 4.372 1.00 91.50 88 ASN A C 1
ATOM 683 O O . ASN A 1 88 ? -0.874 1.904 4.008 1.00 91.50 88 ASN A O 1
ATOM 687 N N . SER A 1 89 ? -1.860 3.075 5.650 1.00 90.88 89 SER A N 1
ATOM 688 C CA . SER A 1 89 ? -1.024 2.531 6.726 1.00 90.88 89 SER A CA 1
ATOM 689 C C . SER A 1 89 ? -1.289 1.043 6.974 1.00 90.88 89 SER A C 1
ATOM 691 O O . SER A 1 89 ? -0.340 0.276 7.134 1.00 90.88 89 SER A O 1
ATOM 693 N N . LEU A 1 90 ? -2.553 0.610 6.946 1.00 89.88 90 LEU A N 1
ATOM 694 C CA . LEU A 1 90 ? -2.930 -0.803 7.044 1.00 89.88 90 LEU A CA 1
ATOM 695 C C . LEU A 1 90 ? -2.409 -1.610 5.852 1.00 89.88 90 LEU A C 1
ATOM 697 O O . LEU A 1 90 ? -1.790 -2.654 6.047 1.00 89.88 90 LEU A O 1
ATOM 701 N N . ILE A 1 91 ? -2.616 -1.114 4.631 1.00 92.19 91 ILE A N 1
ATOM 702 C CA . ILE A 1 91 ? -2.129 -1.741 3.398 1.00 92.19 91 ILE A CA 1
ATOM 703 C C . ILE A 1 91 ? -0.605 -1.888 3.467 1.00 92.19 91 ILE A C 1
ATOM 705 O O . ILE A 1 91 ? -0.085 -2.974 3.237 1.00 92.19 91 ILE A O 1
ATOM 709 N N . SER A 1 92 ? 0.114 -0.831 3.857 1.00 92.50 92 SER A N 1
ATOM 710 C CA . SER A 1 92 ? 1.574 -0.860 4.015 1.00 92.50 92 SER A CA 1
ATOM 711 C C . SER A 1 92 ? 2.026 -1.891 5.052 1.00 92.50 92 SER A C 1
ATOM 713 O O . SER A 1 92 ? 2.963 -2.649 4.795 1.00 92.50 92 SER A O 1
ATOM 715 N N . MET A 1 93 ? 1.329 -1.970 6.189 1.00 92.50 93 MET A N 1
ATOM 716 C CA . MET A 1 93 ? 1.613 -2.942 7.244 1.00 92.50 93 MET A CA 1
ATOM 717 C C . MET A 1 93 ? 1.426 -4.378 6.757 1.00 92.50 93 MET A C 1
ATOM 719 O O . MET A 1 93 ? 2.334 -5.192 6.913 1.00 92.50 93 MET A O 1
ATOM 723 N N . TYR A 1 94 ? 0.303 -4.695 6.111 1.00 90.81 94 TYR A N 1
ATOM 724 C CA . TYR A 1 94 ? 0.070 -6.037 5.577 1.00 90.81 94 TYR A CA 1
ATOM 725 C C . TYR A 1 94 ? 1.034 -6.382 4.437 1.00 90.81 94 TYR A C 1
ATOM 727 O O . TYR A 1 94 ? 1.595 -7.480 4.431 1.00 90.81 94 TYR A O 1
ATOM 735 N N . SER A 1 95 ? 1.288 -5.442 3.523 1.00 91.94 95 SER A N 1
ATOM 736 C CA . SER A 1 95 ? 2.217 -5.632 2.408 1.00 91.94 95 SER A CA 1
ATOM 737 C C . SER A 1 95 ? 3.631 -5.914 2.893 1.00 91.94 95 SER A C 1
ATOM 739 O O . SER A 1 95 ? 4.227 -6.887 2.455 1.00 91.94 95 SER A O 1
ATOM 741 N N . LYS A 1 96 ? 4.169 -5.134 3.840 1.00 90.31 96 LYS A N 1
ATOM 742 C CA . LYS A 1 96 ? 5.531 -5.333 4.378 1.00 90.31 96 LYS A CA 1
ATOM 743 C C . LYS A 1 96 ? 5.722 -6.644 5.138 1.00 90.31 96 LYS A C 1
ATOM 745 O O . LYS A 1 96 ? 6.858 -7.081 5.295 1.00 90.31 96 LYS A O 1
ATOM 750 N N . ASN A 1 97 ? 4.630 -7.244 5.601 1.00 88.31 97 ASN A N 1
ATOM 751 C CA . ASN A 1 97 ? 4.619 -8.515 6.313 1.00 88.31 97 ASN A CA 1
ATOM 752 C C . ASN A 1 97 ? 4.284 -9.714 5.406 1.00 88.31 97 ASN A C 1
ATOM 754 O O . ASN A 1 97 ? 4.076 -10.818 5.900 1.00 88.31 97 ASN A O 1
ATOM 758 N N . GLY A 1 98 ? 4.216 -9.518 4.085 1.00 87.31 98 GLY A N 1
ATOM 759 C CA . GLY A 1 98 ? 3.980 -10.585 3.106 1.00 87.31 98 GLY A CA 1
ATOM 760 C C . GLY A 1 98 ? 2.526 -11.039 3.007 1.00 87.31 98 GLY A C 1
ATOM 761 O O . GLY A 1 98 ? 2.199 -11.911 2.206 1.00 87.31 98 GLY A O 1
ATOM 762 N N . LEU A 1 99 ? 1.619 -10.410 3.756 1.00 88.69 99 LEU A N 1
ATOM 763 C CA . LEU A 1 99 ? 0.184 -10.683 3.724 1.00 88.69 99 LEU A CA 1
ATOM 764 C C . LEU A 1 99 ? -0.496 -9.885 2.601 1.00 88.69 99 LEU A C 1
ATOM 766 O O . LEU A 1 99 ? -1.450 -9.138 2.826 1.00 88.69 99 LEU A O 1
ATOM 770 N N . LEU A 1 100 ? -0.001 -10.054 1.371 1.00 91.12 100 LEU A N 1
ATOM 771 C CA . LEU A 1 100 ? -0.448 -9.296 0.196 1.00 91.12 100 LEU A CA 1
ATOM 772 C C . LEU A 1 100 ? -1.938 -9.488 -0.113 1.00 91.12 100 LEU A C 1
ATOM 774 O O . LEU A 1 100 ? -2.579 -8.559 -0.594 1.00 91.12 100 LEU A O 1
ATOM 778 N N . SER A 1 101 ? -2.513 -10.653 0.195 1.00 89.38 101 SER A N 1
ATOM 779 C CA . SER A 1 101 ? -3.951 -10.901 0.016 1.00 89.38 101 SER A CA 1
ATOM 780 C C . SER A 1 101 ? -4.804 -10.011 0.926 1.00 89.38 101 SER A C 1
ATOM 782 O O . SER A 1 101 ? -5.792 -9.441 0.471 1.00 89.38 101 SER A O 1
ATOM 784 N N . CYS A 1 102 ? -4.389 -9.822 2.184 1.00 88.06 102 CYS A N 1
ATOM 785 C CA . CYS A 1 102 ? -5.063 -8.929 3.131 1.00 88.06 102 CYS A CA 1
ATOM 786 C C . CYS A 1 102 ? -4.896 -7.457 2.729 1.00 88.06 102 CYS A C 1
ATOM 788 O O . CYS A 1 102 ? -5.845 -6.675 2.791 1.00 88.06 102 CYS A O 1
ATOM 790 N N . ALA A 1 103 ? -3.697 -7.082 2.275 1.00 90.12 103 ALA A N 1
ATOM 791 C CA . ALA A 1 103 ? -3.444 -5.744 1.747 1.00 90.12 103 ALA A CA 1
ATOM 792 C C . ALA A 1 103 ? -4.351 -5.452 0.538 1.00 90.12 103 ALA A C 1
ATOM 794 O O . ALA A 1 103 ? -5.002 -4.408 0.481 1.00 90.12 103 ALA A O 1
ATOM 795 N N . LYS A 1 104 ? -4.475 -6.423 -0.376 1.00 91.38 104 LYS A N 1
ATOM 796 C CA . LYS A 1 104 ? -5.328 -6.335 -1.561 1.00 91.38 104 LYS A CA 1
ATOM 797 C C . LYS A 1 104 ? -6.813 -6.241 -1.211 1.00 91.38 104 LYS A C 1
ATOM 799 O O . LYS A 1 104 ? -7.493 -5.397 -1.779 1.00 91.38 104 LYS A O 1
ATOM 804 N N . SER A 1 105 ? -7.304 -7.006 -0.232 1.00 89.50 105 SER A N 1
ATOM 805 C CA . SER A 1 105 ? -8.708 -6.895 0.191 1.00 89.50 105 SER A CA 1
ATOM 806 C C . SER A 1 105 ? -9.052 -5.505 0.731 1.00 89.50 105 SER A C 1
ATOM 808 O O . SER A 1 105 ? -10.116 -4.979 0.427 1.00 89.50 105 SER A O 1
ATOM 810 N N . ILE A 1 106 ? -8.148 -4.877 1.492 1.00 89.25 106 ILE A N 1
ATOM 811 C CA . ILE A 1 106 ? -8.366 -3.517 2.014 1.00 89.25 106 ILE A CA 1
ATOM 812 C C . ILE A 1 106 ? -8.327 -2.500 0.873 1.00 89.25 106 ILE A C 1
ATOM 814 O O . ILE A 1 106 ? -9.146 -1.585 0.835 1.00 89.25 106 ILE A O 1
ATOM 818 N N . PHE A 1 107 ? -7.397 -2.680 -0.065 1.00 89.88 107 PHE A N 1
ATOM 819 C CA . PHE A 1 107 ? -7.302 -1.857 -1.264 1.00 89.88 107 PHE A CA 1
ATOM 820 C C . PHE A 1 107 ? -8.591 -1.921 -2.098 1.00 89.88 107 PHE A C 1
ATOM 822 O O . PHE A 1 107 ? -9.119 -0.879 -2.465 1.00 89.88 107 PHE A O 1
ATOM 829 N N . ASP A 1 108 ? -9.136 -3.116 -2.337 1.00 88.38 108 ASP A N 1
ATOM 830 C CA . ASP A 1 108 ? -10.351 -3.305 -3.143 1.00 88.38 108 ASP A CA 1
ATOM 831 C C . ASP A 1 108 ? -11.621 -2.801 -2.442 1.00 88.38 108 ASP A C 1
ATOM 833 O O . ASP A 1 108 ? -12.548 -2.329 -3.096 1.00 88.38 108 ASP A O 1
ATOM 837 N N . LEU A 1 109 ? -11.659 -2.856 -1.107 1.00 85.56 109 LEU A N 1
ATOM 838 C CA . LEU A 1 109 ? -12.746 -2.284 -0.307 1.00 85.56 109 LEU A CA 1
ATOM 839 C C . LEU A 1 109 ? -12.673 -0.751 -0.211 1.00 85.56 109 LEU A C 1
ATOM 841 O O . LEU A 1 109 ? -13.664 -0.108 0.152 1.00 85.56 109 LEU A O 1
ATOM 845 N N . SER A 1 110 ? -11.520 -0.143 -0.504 1.00 83.19 110 SER A N 1
ATOM 846 C CA . SER A 1 110 ? -11.378 1.306 -0.434 1.00 83.19 110 SER A CA 1
ATOM 847 C C . SER A 1 110 ? -12.059 1.988 -1.616 1.00 83.19 110 SER A C 1
ATOM 849 O O . SER A 1 110 ? -11.726 1.786 -2.779 1.00 83.19 110 SER A O 1
ATOM 851 N N . ARG A 1 111 ? -12.995 2.885 -1.299 1.00 77.25 111 ARG A N 1
ATOM 852 C CA . ARG A 1 111 ? -13.684 3.725 -2.290 1.00 77.25 111 ARG A CA 1
ATOM 853 C C . ARG A 1 111 ? -12.872 4.951 -2.717 1.00 77.25 111 ARG A C 1
ATOM 855 O O . ARG A 1 111 ? -13.266 5.629 -3.660 1.00 77.25 111 ARG A O 1
ATOM 862 N N . LYS A 1 112 ? -11.794 5.280 -1.997 1.00 79.94 112 LYS A N 1
ATOM 863 C CA . LYS A 1 112 ? -10.963 6.474 -2.209 1.00 79.94 112 LYS A CA 1
ATOM 864 C C . LYS A 1 112 ? -9.491 6.077 -2.155 1.00 79.94 112 LYS A C 1
ATOM 866 O O . LYS A 1 112 ? -8.851 6.190 -1.116 1.00 79.94 112 LYS A O 1
ATOM 871 N N . LEU A 1 113 ? -8.977 5.605 -3.284 1.00 83.81 113 LEU A N 1
ATOM 872 C CA . LEU A 1 113 ? -7.564 5.282 -3.451 1.00 83.81 113 LEU A CA 1
ATOM 873 C C . LEU A 1 113 ? -6.828 6.488 -4.031 1.00 83.81 113 LEU A C 1
ATOM 875 O O . LEU A 1 113 ? -7.260 7.052 -5.037 1.00 83.81 113 LEU A O 1
ATOM 879 N N . ASP A 1 114 ? -5.711 6.864 -3.416 1.00 88.81 114 ASP A N 1
ATOM 880 C CA . ASP A 1 114 ? -4.815 7.901 -3.923 1.00 88.81 114 ASP A CA 1
ATOM 881 C C . ASP A 1 114 ? -3.586 7.278 -4.603 1.00 88.81 114 ASP A C 1
ATOM 883 O O . ASP A 1 114 ? -3.360 6.068 -4.550 1.00 88.81 114 ASP A O 1
ATOM 887 N N . ALA A 1 115 ? -2.763 8.095 -5.265 1.00 89.25 115 ALA A N 1
ATOM 888 C CA . ALA A 1 115 ? -1.552 7.602 -5.927 1.00 89.25 115 ALA A CA 1
ATOM 889 C C . ALA A 1 115 ? -0.608 6.859 -4.957 1.00 89.25 115 ALA A C 1
ATOM 891 O O . ALA A 1 115 ? 0.111 5.948 -5.371 1.00 89.25 115 ALA A O 1
ATOM 892 N N . ALA A 1 116 ? -0.628 7.209 -3.665 1.00 90.06 116 ALA A N 1
ATOM 893 C CA . ALA A 1 116 ? 0.153 6.521 -2.648 1.00 90.06 116 ALA A CA 1
ATOM 894 C C . ALA A 1 116 ? -0.377 5.101 -2.383 1.00 90.06 116 ALA A C 1
ATOM 896 O O . ALA A 1 116 ? 0.436 4.182 -2.324 1.00 90.06 116 ALA A O 1
ATOM 897 N N . SER A 1 117 ? -1.697 4.882 -2.310 1.00 91.62 117 SER A N 1
ATOM 898 C CA . SER A 1 117 ? -2.303 3.549 -2.150 1.00 91.62 117 SER A CA 1
ATOM 899 C C . SER A 1 117 ? -1.828 2.573 -3.230 1.00 91.62 117 SER A C 1
ATOM 901 O O . SER A 1 117 ? -1.416 1.449 -2.930 1.00 91.62 117 SER A O 1
ATOM 903 N N . TRP A 1 118 ? -1.850 3.016 -4.492 1.00 94.38 118 TRP A N 1
ATOM 904 C CA . TRP A 1 118 ? -1.401 2.225 -5.642 1.00 94.38 118 TRP A CA 1
ATOM 905 C C . TRP A 1 118 ? 0.093 1.917 -5.561 1.00 94.38 118 TRP A C 1
ATOM 907 O O . TRP A 1 118 ? 0.489 0.764 -5.718 1.00 94.38 118 TRP A O 1
ATOM 917 N N . ASN A 1 119 ? 0.914 2.921 -5.242 1.00 94.06 119 ASN A N 1
ATOM 918 C CA . ASN A 1 119 ? 2.359 2.749 -5.098 1.00 94.06 119 ASN A CA 1
ATOM 919 C C . ASN A 1 119 ? 2.724 1.784 -3.961 1.00 94.06 119 ASN A C 1
ATOM 921 O O . ASN A 1 119 ? 3.635 0.974 -4.116 1.00 94.06 119 ASN A O 1
ATOM 925 N N . ILE A 1 120 ? 2.005 1.824 -2.834 1.00 93.94 120 ILE A N 1
ATOM 926 C CA . ILE A 1 120 ? 2.229 0.908 -1.706 1.00 93.94 120 ILE A CA 1
ATOM 927 C C . ILE A 1 120 ? 1.947 -0.539 -2.122 1.00 93.94 120 ILE A C 1
ATOM 929 O O . ILE A 1 120 ? 2.747 -1.428 -1.820 1.00 93.94 120 ILE A O 1
ATOM 933 N N . MET A 1 121 ? 0.832 -0.791 -2.813 1.00 94.56 121 MET A N 1
ATOM 934 C CA . MET A 1 121 ? 0.511 -2.137 -3.295 1.00 94.56 121 MET A CA 1
ATOM 935 C C . MET A 1 121 ? 1.498 -2.616 -4.358 1.00 94.56 121 MET A C 1
ATOM 937 O O . MET A 1 121 ? 1.965 -3.753 -4.288 1.00 94.56 121 MET A O 1
ATOM 941 N N . LEU A 1 122 ? 1.864 -1.740 -5.295 1.00 94.88 122 LEU A N 1
ATOM 942 C CA . LEU A 1 122 ? 2.839 -2.028 -6.341 1.00 94.88 122 LEU A CA 1
ATOM 943 C C . LEU A 1 122 ? 4.196 -2.430 -5.747 1.00 94.88 122 LEU A C 1
ATOM 945 O O . LEU A 1 122 ? 4.738 -3.480 -6.088 1.00 94.88 122 LEU A O 1
ATOM 949 N N . ALA A 1 123 ? 4.701 -1.640 -4.795 1.00 94.00 123 ALA A N 1
ATOM 950 C CA . ALA A 1 123 ? 5.939 -1.930 -4.080 1.00 94.00 123 ALA A CA 1
ATOM 951 C C . ALA A 1 123 ? 5.841 -3.228 -3.268 1.00 94.00 123 ALA A C 1
ATOM 953 O O . ALA A 1 123 ? 6.813 -3.978 -3.184 1.00 94.00 123 ALA A O 1
ATOM 954 N N . GLY A 1 124 ? 4.665 -3.518 -2.704 1.00 94.00 124 GLY A N 1
ATOM 955 C CA . GLY A 1 124 ? 4.369 -4.794 -2.062 1.00 94.00 124 GLY A CA 1
ATOM 956 C C . GLY A 1 124 ? 4.555 -5.972 -3.017 1.00 94.00 124 GLY A C 1
ATOM 957 O O . GLY A 1 124 ? 5.316 -6.881 -2.711 1.00 94.00 124 GLY A O 1
ATOM 958 N N . TYR A 1 125 ? 3.921 -5.954 -4.190 1.00 94.81 125 TYR A N 1
ATOM 959 C CA . TYR A 1 125 ? 4.061 -7.044 -5.160 1.00 94.81 125 TYR A CA 1
ATOM 960 C C . TYR A 1 125 ? 5.497 -7.217 -5.653 1.00 94.81 125 TYR A C 1
ATOM 962 O O . TYR A 1 125 ? 6.000 -8.340 -5.663 1.00 94.81 125 TYR A O 1
ATOM 970 N N . VAL A 1 126 ? 6.168 -6.113 -5.992 1.00 94.56 126 VAL A N 1
ATOM 971 C CA . VAL A 1 126 ? 7.571 -6.127 -6.423 1.00 94.56 126 VAL A CA 1
ATOM 972 C C . VAL A 1 126 ? 8.475 -6.735 -5.351 1.00 94.56 126 VAL A C 1
ATOM 974 O O . VAL A 1 126 ? 9.272 -7.612 -5.654 1.00 94.56 126 VAL A O 1
ATOM 977 N N . ARG A 1 127 ? 8.312 -6.347 -4.081 1.00 92.94 127 ARG A N 1
ATOM 978 C CA . ARG A 1 127 ? 9.138 -6.847 -2.969 1.00 92.94 127 ARG A CA 1
ATOM 979 C C . ARG A 1 127 ? 9.091 -8.368 -2.794 1.00 92.94 127 ARG A C 1
ATOM 981 O O . ARG A 1 127 ? 10.062 -8.942 -2.316 1.00 92.94 127 ARG A O 1
ATOM 988 N N . TYR A 1 128 ? 7.970 -9.002 -3.125 1.00 92.81 128 TYR A N 1
ATOM 989 C CA . TYR A 1 128 ? 7.793 -10.454 -3.005 1.00 92.81 128 TYR A CA 1
ATOM 990 C C . TYR A 1 128 ? 7.881 -11.172 -4.360 1.00 92.81 128 TYR A C 1
ATOM 992 O O . TYR A 1 128 ? 7.346 -12.270 -4.498 1.00 92.81 128 TYR A O 1
ATOM 1000 N N . GLY A 1 129 ? 8.502 -10.553 -5.373 1.00 91.25 129 GLY A N 1
ATOM 1001 C CA . GLY A 1 129 ? 8.725 -11.163 -6.689 1.00 91.25 129 GLY A CA 1
ATOM 1002 C C . GLY A 1 129 ? 7.451 -11.409 -7.505 1.00 91.25 129 GLY A C 1
ATOM 1003 O O . GLY A 1 129 ? 7.469 -12.120 -8.507 1.00 91.25 129 GLY A O 1
ATOM 1004 N N . ARG A 1 130 ? 6.312 -10.825 -7.115 1.00 92.44 130 ARG A N 1
ATOM 1005 C CA . ARG A 1 130 ? 5.013 -10.998 -7.786 1.00 92.44 130 ARG A CA 1
ATOM 1006 C C . ARG A 1 130 ? 4.876 -10.028 -8.966 1.00 92.44 130 ARG A C 1
ATOM 1008 O O . ARG A 1 130 ? 3.915 -9.266 -9.043 1.00 92.44 130 ARG A O 1
ATOM 1015 N N . LEU A 1 131 ? 5.843 -10.037 -9.887 1.00 92.94 131 LEU A N 1
ATOM 1016 C CA . LEU A 1 131 ? 5.940 -9.047 -10.972 1.00 92.94 131 LEU A CA 1
ATOM 1017 C C . LEU A 1 131 ? 4.734 -9.049 -11.913 1.00 92.94 131 LEU A C 1
ATOM 1019 O O . LEU A 1 131 ? 4.323 -7.990 -12.380 1.00 92.94 131 LEU A O 1
ATOM 1023 N N . ARG A 1 132 ? 4.125 -10.216 -12.153 1.00 93.44 132 ARG A N 1
ATOM 1024 C CA . ARG A 1 132 ? 2.900 -10.325 -12.958 1.00 93.44 132 ARG A CA 1
ATOM 1025 C C . ARG A 1 132 ? 1.766 -9.488 -12.359 1.00 93.44 132 ARG A C 1
ATOM 1027 O O . ARG A 1 132 ? 1.165 -8.681 -13.062 1.00 93.44 132 ARG A O 1
ATOM 1034 N N . ASP A 1 133 ? 1.535 -9.625 -11.057 1.00 93.44 133 ASP A N 1
ATOM 1035 C CA . ASP A 1 133 ? 0.482 -8.890 -10.349 1.00 93.44 133 ASP A CA 1
ATOM 1036 C C . ASP A 1 133 ? 0.831 -7.405 -10.204 1.00 93.44 133 ASP A C 1
ATOM 1038 O O . ASP A 1 133 ? -0.045 -6.546 -10.322 1.00 93.44 133 ASP A O 1
ATOM 1042 N N . ALA A 1 134 ? 2.118 -7.091 -10.012 1.00 93.94 134 ALA A N 1
ATOM 1043 C CA . ALA A 1 134 ? 2.611 -5.717 -10.042 1.00 93.94 134 ALA A CA 1
ATOM 1044 C C . ALA A 1 134 ? 2.301 -5.051 -11.392 1.00 93.94 134 ALA A C 1
ATOM 1046 O O . ALA A 1 134 ? 1.751 -3.953 -11.424 1.00 93.94 134 ALA A O 1
ATOM 1047 N N . ASN A 1 135 ? 2.575 -5.736 -12.506 1.00 94.00 135 ASN A N 1
ATOM 1048 C CA . ASN A 1 135 ? 2.305 -5.227 -13.846 1.00 94.00 135 ASN A CA 1
ATOM 1049 C C . ASN A 1 135 ? 0.802 -5.042 -14.105 1.00 94.00 135 ASN A C 1
ATOM 1051 O O . ASN A 1 135 ? 0.386 -3.994 -14.595 1.00 94.00 135 ASN A O 1
ATOM 1055 N N . GLU A 1 136 ? -0.034 -6.011 -13.723 1.00 93.94 136 GLU A N 1
ATOM 1056 C CA . GLU A 1 136 ? -1.492 -5.865 -13.822 1.00 93.94 136 GLU A CA 1
ATOM 1057 C C . GLU A 1 136 ? -1.998 -4.642 -13.045 1.00 93.94 136 GLU A C 1
ATOM 1059 O O . GLU A 1 136 ? -2.865 -3.903 -13.521 1.00 93.94 136 GLU A O 1
ATOM 1064 N N . MET A 1 137 ? -1.445 -4.400 -11.855 1.00 92.44 137 MET A N 1
ATOM 1065 C CA . MET A 1 137 ? -1.794 -3.234 -11.053 1.00 92.44 137 MET A CA 1
ATOM 1066 C C . MET A 1 137 ? -1.272 -1.930 -11.669 1.00 92.44 137 MET A C 1
ATOM 1068 O O . MET A 1 137 ? -2.005 -0.944 -11.709 1.00 92.44 137 MET A O 1
ATOM 1072 N N . PHE A 1 138 ? -0.057 -1.928 -12.214 1.00 93.31 138 PHE A N 1
ATOM 1073 C CA . PHE A 1 138 ? 0.533 -0.783 -12.907 1.00 93.31 138 PHE A CA 1
ATOM 1074 C C . PHE A 1 138 ? -0.269 -0.373 -14.152 1.00 93.31 138 PHE A C 1
ATOM 1076 O O . PHE A 1 138 ? -0.452 0.817 -14.423 1.00 93.31 138 PHE A O 1
ATOM 1083 N N . VAL A 1 139 ? -0.811 -1.340 -14.896 1.00 93.44 139 VAL A N 1
ATOM 1084 C CA . VAL A 1 139 ? -1.685 -1.085 -16.054 1.00 93.44 139 VAL A CA 1
ATOM 1085 C C . VAL A 1 139 ? -3.037 -0.501 -15.624 1.00 93.44 139 VAL A C 1
ATOM 1087 O O . VAL A 1 139 ? -3.556 0.389 -16.294 1.00 93.44 139 VAL A O 1
ATOM 1090 N N . LYS A 1 140 ? -3.585 -0.930 -14.483 1.00 91.75 140 LYS A N 1
ATOM 1091 C CA . LYS A 1 140 ? -4.855 -0.407 -13.943 1.00 91.75 140 LYS A CA 1
ATOM 1092 C C . LYS A 1 140 ? -4.724 0.948 -13.235 1.00 91.75 140 LYS A C 1
ATOM 1094 O O . LYS A 1 140 ? -5.738 1.599 -12.996 1.00 91.75 140 LYS A O 1
ATOM 1099 N N . MET A 1 141 ? -3.509 1.364 -12.882 1.00 91.69 141 MET A N 1
ATOM 1100 C CA . MET A 1 141 ? -3.265 2.594 -12.132 1.00 91.69 141 MET A CA 1
ATOM 1101 C C . MET A 1 141 ? -3.714 3.832 -12.935 1.00 91.69 141 MET A C 1
ATOM 1103 O O . MET A 1 141 ? -3.244 4.020 -14.060 1.00 91.69 141 MET A O 1
ATOM 1107 N N . PRO A 1 142 ? -4.580 4.699 -12.373 1.00 89.06 142 PRO A N 1
ATOM 1108 C CA . PRO A 1 142 ? -5.135 5.841 -13.103 1.00 89.06 142 PRO A CA 1
ATOM 1109 C C . PRO A 1 142 ? -4.099 6.940 -13.366 1.00 89.06 142 PRO A C 1
ATOM 1111 O O . PRO A 1 142 ? -4.171 7.632 -14.376 1.00 89.06 142 PRO A O 1
ATOM 1114 N N . LEU A 1 143 ? -3.121 7.095 -12.469 1.00 89.06 143 LEU A N 1
ATOM 1115 C CA . LEU A 1 143 ? -2.054 8.082 -12.584 1.00 89.06 143 LEU A CA 1
ATOM 1116 C C . LEU A 1 143 ? -0.710 7.424 -12.293 1.00 89.06 143 LEU A C 1
ATOM 1118 O O . LEU A 1 143 ? -0.456 7.018 -11.163 1.00 89.06 143 LEU A O 1
ATOM 1122 N N . ARG A 1 144 ? 0.164 7.371 -13.297 1.00 92.44 144 ARG A N 1
ATOM 1123 C CA . ARG A 1 144 ? 1.540 6.886 -13.151 1.00 92.44 144 ARG A CA 1
ATOM 1124 C C . ARG A 1 144 ? 2.464 8.068 -12.914 1.00 92.44 144 ARG A C 1
ATOM 1126 O O . ARG A 1 144 ? 2.461 9.025 -13.681 1.00 92.44 144 ARG A O 1
ATOM 1133 N N . ASN A 1 145 ? 3.261 7.992 -11.860 1.00 91.38 145 ASN A N 1
ATOM 1134 C CA . ASN A 1 145 ? 4.277 8.984 -11.522 1.00 91.38 145 ASN A CA 1
ATOM 1135 C C . ASN A 1 145 ? 5.663 8.336 -11.449 1.00 91.38 145 ASN A C 1
ATOM 1137 O O . ASN A 1 145 ? 5.794 7.116 -11.578 1.00 91.38 145 ASN A O 1
ATOM 1141 N N . CYS A 1 146 ? 6.699 9.143 -11.220 1.00 92.25 146 CYS A N 1
ATOM 1142 C CA . CYS A 1 146 ? 8.076 8.660 -11.113 1.00 92.25 146 CYS A CA 1
ATOM 1143 C C . CYS A 1 146 ? 8.208 7.472 -10.146 1.00 92.25 146 CYS A C 1
ATOM 1145 O O . CYS A 1 146 ? 8.845 6.489 -10.501 1.00 92.25 146 CYS A O 1
ATOM 1147 N N . VAL A 1 147 ? 7.529 7.504 -8.993 1.00 92.50 147 VAL A N 1
ATOM 1148 C CA . VAL A 1 147 ? 7.552 6.421 -7.994 1.00 92.50 147 VAL A CA 1
ATOM 1149 C C . VAL A 1 147 ? 7.015 5.105 -8.564 1.00 92.50 147 VAL A C 1
ATOM 1151 O O . VAL A 1 147 ? 7.598 4.049 -8.329 1.00 92.50 147 VAL A O 1
ATOM 1154 N N . SER A 1 148 ? 5.927 5.141 -9.336 1.00 92.56 148 SER A N 1
ATOM 1155 C CA . SER A 1 148 ? 5.369 3.929 -9.953 1.00 92.56 148 SER A CA 1
ATOM 1156 C C . SER A 1 148 ? 6.323 3.308 -10.987 1.00 92.56 148 SER A C 1
ATOM 1158 O O . SER A 1 148 ? 6.535 2.096 -10.976 1.00 92.56 148 SER A O 1
ATOM 1160 N N . TYR A 1 149 ? 6.967 4.133 -11.824 1.00 93.69 149 TYR A N 1
ATOM 1161 C CA . TYR A 1 149 ? 7.943 3.666 -12.816 1.00 93.69 149 TYR A CA 1
ATOM 1162 C C . TYR A 1 149 ? 9.213 3.126 -12.156 1.00 93.69 149 TYR A C 1
ATOM 1164 O O . TYR A 1 149 ? 9.662 2.036 -12.506 1.00 93.69 149 TYR A O 1
ATOM 1172 N N . THR A 1 150 ? 9.770 3.839 -11.172 1.00 93.94 150 THR A N 1
ATOM 1173 C CA . THR A 1 150 ? 10.969 3.375 -10.457 1.00 93.94 150 THR A CA 1
ATOM 1174 C C . THR A 1 150 ? 10.702 2.065 -9.732 1.00 93.94 150 THR A C 1
ATOM 1176 O O . THR A 1 150 ? 11.546 1.178 -9.759 1.00 93.94 150 THR A O 1
ATOM 1179 N N . THR A 1 151 ? 9.510 1.892 -9.155 1.00 94.00 151 THR A N 1
ATOM 1180 C CA . THR A 1 151 ? 9.108 0.637 -8.505 1.00 94.00 151 THR A CA 1
ATOM 1181 C C . THR A 1 151 ? 9.088 -0.538 -9.482 1.00 94.00 151 THR A C 1
ATOM 1183 O O . THR A 1 151 ? 9.612 -1.599 -9.155 1.00 94.00 151 THR A O 1
ATOM 1186 N N . MET A 1 152 ? 8.554 -0.354 -10.693 1.00 94.31 152 MET A N 1
ATOM 1187 C CA . MET A 1 152 ? 8.569 -1.401 -11.723 1.00 94.31 152 MET A CA 1
ATOM 1188 C C . MET A 1 152 ? 9.984 -1.728 -12.205 1.00 94.31 152 MET A C 1
ATOM 1190 O O . MET A 1 152 ? 10.325 -2.901 -12.325 1.00 94.31 152 MET A O 1
ATOM 1194 N N . ILE A 1 153 ? 10.823 -0.711 -12.421 1.00 93.19 153 ILE A N 1
ATOM 1195 C CA . ILE A 1 153 ? 12.228 -0.901 -12.812 1.00 93.19 153 ILE A CA 1
ATOM 1196 C C . ILE A 1 153 ? 12.988 -1.672 -11.726 1.00 93.19 153 ILE A C 1
ATOM 1198 O O . ILE A 1 153 ? 13.683 -2.633 -12.040 1.00 93.19 153 ILE A O 1
ATOM 1202 N N . MET A 1 154 ? 12.806 -1.310 -10.449 1.00 90.94 154 MET A N 1
ATOM 1203 C CA . MET A 1 154 ? 13.401 -2.040 -9.322 1.00 90.94 154 MET A CA 1
ATOM 1204 C C . MET A 1 154 ? 12.953 -3.504 -9.277 1.00 90.94 154 MET A C 1
ATOM 1206 O O . MET A 1 154 ? 13.732 -4.358 -8.872 1.00 90.94 154 MET A O 1
ATOM 1210 N N . GLY A 1 155 ? 11.716 -3.801 -9.679 1.00 89.06 155 GLY A N 1
ATOM 1211 C CA . GLY A 1 155 ? 11.220 -5.173 -9.729 1.00 89.06 155 GLY A CA 1
ATOM 1212 C C . GLY A 1 155 ? 11.797 -6.004 -10.866 1.00 89.06 155 GLY A C 1
ATOM 1213 O O . GLY A 1 155 ? 12.046 -7.184 -10.671 1.00 89.06 155 GLY A O 1
ATOM 1214 N N . LEU A 1 156 ? 12.051 -5.401 -12.028 1.00 87.31 156 LEU A N 1
ATOM 1215 C CA . LEU A 1 156 ? 12.681 -6.088 -13.163 1.00 87.31 156 LEU A CA 1
ATOM 1216 C C . LEU A 1 156 ? 14.175 -6.372 -12.946 1.00 87.31 156 LEU A C 1
ATOM 1218 O O . LEU A 1 156 ? 14.753 -7.159 -13.686 1.00 87.31 156 LEU A O 1
ATOM 1222 N N . ALA A 1 157 ? 14.793 -5.711 -11.966 1.00 87.75 157 ALA A N 1
ATOM 1223 C CA . ALA A 1 157 ? 16.206 -5.858 -11.631 1.00 87.75 157 ALA A CA 1
ATOM 1224 C C . ALA A 1 157 ? 16.493 -6.919 -10.546 1.00 87.75 157 ALA A C 1
ATOM 1226 O O . ALA A 1 157 ? 17.655 -7.083 -10.177 1.00 87.75 157 ALA A O 1
ATOM 1227 N N . GLN A 1 158 ? 15.462 -7.582 -10.004 1.00 74.12 158 GLN A N 1
ATOM 1228 C CA . GLN A 1 158 ? 15.589 -8.676 -9.026 1.00 74.12 158 GLN A CA 1
ATOM 1229 C C . GLN A 1 158 ? 15.753 -10.026 -9.717 1.00 74.12 158 GLN A C 1
ATOM 1231 O O . GLN A 1 158 ? 16.542 -10.837 -9.186 1.00 74.12 158 GLN A O 1
#

Foldseek 3Di:
DDPDDDPDDDPPPPPDPDDDDPPPDQPVPDDVVVVVLVVPDPDPVVNLVVLLVVLVVLLVDLVCVVVLVVSVVVCVVVVVLQPQSNLLSSLLSCLSNLVLVSSVVSLVPHPDDDPSSLLSSLLSCLVVLVLVVSVVSLVVDPDDDPSSVVSNVSSVVD

Sequence (158 aa):
MSIGYGPKCLPFYFHSFSTHINFKCFCTISPPTIQILLRNTNKPNSLEFSLVSALKSISSSSSLVSHGQQLHCLILKSGFNSNVFIQNSLISMYSKNGLLSCAKSIFDLSRKLDAASWNIMLAGYVRYGRLRDANEMFVKMPLRNCVSYTTMIMGLAQ

Secondary structure (DSSP, 8-state):
------------------S---TTSSGGG--HHHHHHHHT--SHHHHHHHHHHHHHHHTT-GGGHHHHHHHHHHHHHTTGGG-HHHHHHHHHHHHHTT-HHHHHHHHHH-S---HHHHHHHHHHHHHTT-HHHHHHHHHH-SS--HHHHHHHHHHHT-

InterPro domains:
  IPR002885 Pen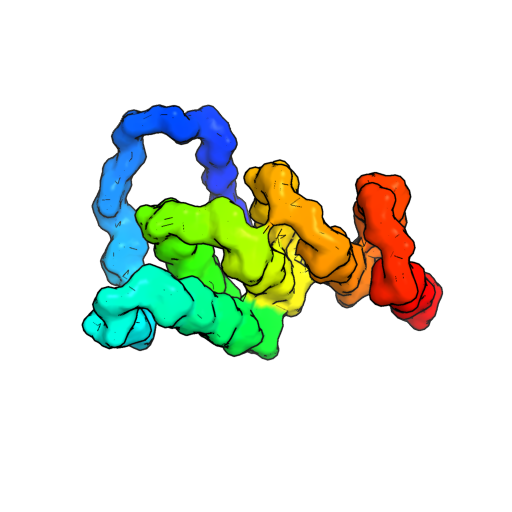tatricopeptide repeat [PF01535] (88-109)
  IPR002885 Pentatricopeptide repeat [PF13041] (114-157)
  IPR002885 Pentatricopeptide repeat [PS51375] (114-148)
  IPR002885 Pentatricopeptide repeat [TIGR00756] (117-147)
  IPR011990 Tetratricopeptide-like helical domain superfamily [G3DSA:1.25.40.10] (33-158)
  IPR046960 Pentatricopeptide repeat-containing protein At4g14850-like, plant [PTHR47926] (40-158)

Organism: NCBI:txid2727405